Protein AF-A0A1Y1KIB8-F1 (afdb_monomer)

Radius of gyration: 16.1 Å; Cα contacts (8 Å, |Δi|>4): 154; chains: 1; bounding box: 48×40×40 Å

Structure (mmCIF, N/CA/C/O backbone):
data_AF-A0A1Y1KIB8-F1
#
_entry.id   AF-A0A1Y1KIB8-F1
#
loop_
_atom_site.group_PDB
_atom_site.id
_atom_site.type_symbol
_atom_site.label_atom_id
_atom_site.label_alt_id
_atom_site.label_comp_id
_atom_site.label_asym_id
_atom_site.label_entity_id
_atom_site.label_seq_id
_atom_site.pdbx_PDB_ins_code
_atom_site.Cartn_x
_atom_site.Cartn_y
_atom_site.Cartn_z
_atom_site.occupancy
_atom_site.B_iso_or_equiv
_atom_site.auth_seq_id
_atom_site.auth_comp_id
_atom_site.auth_asym_id
_atom_site.auth_atom_id
_atom_site.pdbx_PDB_model_num
ATOM 1 N N . LYS A 1 1 ? -4.479 26.897 -7.268 1.00 51.16 1 LYS A N 1
ATOM 2 C CA . LYS A 1 1 ? -4.182 25.868 -6.238 1.00 51.16 1 LYS A CA 1
ATOM 3 C C . LYS A 1 1 ? -2.808 25.303 -6.555 1.00 51.16 1 LYS A C 1
ATOM 5 O O . LYS A 1 1 ? -2.608 24.902 -7.690 1.00 51.16 1 LYS A O 1
ATOM 10 N N . ASP A 1 2 ? -1.869 25.374 -5.617 1.00 53.47 2 ASP A N 1
ATOM 11 C CA . ASP A 1 2 ? -0.460 25.047 -5.847 1.00 53.47 2 ASP A CA 1
ATOM 12 C C . ASP A 1 2 ? -0.283 23.540 -6.103 1.00 53.47 2 ASP A C 1
ATOM 14 O O . ASP A 1 2 ? -0.263 22.734 -5.170 1.00 53.47 2 ASP A O 1
ATOM 18 N N . SER A 1 3 ? -0.230 23.145 -7.379 1.00 57.16 3 SER A N 1
ATOM 19 C CA . SER A 1 3 ? -0.107 21.741 -7.798 1.00 57.16 3 SER A CA 1
ATOM 20 C C . SER A 1 3 ? 1.180 21.089 -7.290 1.00 57.16 3 SER A C 1
ATOM 22 O O . SER A 1 3 ? 1.235 19.867 -7.166 1.00 57.16 3 SER A O 1
ATOM 24 N N . LYS A 1 4 ? 2.191 21.893 -6.927 1.00 62.59 4 LYS A N 1
ATOM 25 C CA . LYS A 1 4 ? 3.427 21.415 -6.298 1.00 62.59 4 LYS A CA 1
ATOM 26 C C . LYS A 1 4 ? 3.221 20.977 -4.849 1.00 62.59 4 LYS A C 1
ATOM 28 O O . LYS A 1 4 ? 3.942 20.099 -4.386 1.00 62.59 4 LYS A O 1
ATOM 33 N N . LYS A 1 5 ? 2.249 21.556 -4.134 1.00 69.00 5 LYS A N 1
ATOM 34 C CA . LYS A 1 5 ? 2.026 21.276 -2.707 1.00 69.00 5 LYS A CA 1
ATOM 35 C C . LYS A 1 5 ? 1.207 20.005 -2.472 1.00 69.00 5 LYS A C 1
ATOM 37 O O . LYS A 1 5 ? 1.425 19.314 -1.482 1.00 69.00 5 LYS A O 1
ATOM 42 N N . HIS A 1 6 ? 0.285 19.687 -3.383 1.00 78.38 6 HIS A N 1
ATOM 43 C CA . HIS A 1 6 ? -0.582 18.509 -3.291 1.00 78.38 6 HIS A CA 1
ATOM 44 C C . HIS A 1 6 ? -0.694 17.817 -4.656 1.00 78.38 6 HIS A C 1
ATOM 46 O O . HIS A 1 6 ? -1.656 18.063 -5.387 1.00 78.38 6 HIS A O 1
ATOM 52 N N . PRO A 1 7 ? 0.284 16.973 -5.027 1.00 91.06 7 PRO A N 1
ATOM 53 C CA . PRO A 1 7 ? 0.225 16.239 -6.285 1.00 91.06 7 PRO A CA 1
ATOM 54 C C . PRO A 1 7 ? -0.974 15.275 -6.298 1.00 91.06 7 PRO A C 1
ATOM 56 O O . PRO A 1 7 ? -1.438 14.823 -5.251 1.00 91.06 7 PRO A O 1
ATOM 59 N N . VAL A 1 8 ? -1.477 14.933 -7.488 1.00 94.38 8 VAL A N 1
ATOM 60 C CA . VAL A 1 8 ? -2.678 14.086 -7.647 1.00 94.38 8 VAL A CA 1
ATOM 61 C C . VAL A 1 8 ? -2.592 12.764 -6.860 1.00 94.38 8 VAL A C 1
ATOM 63 O O . VAL A 1 8 ? -3.536 12.480 -6.119 1.00 94.38 8 VAL A O 1
ATOM 66 N N . PRO A 1 9 ? -1.473 12.005 -6.890 1.00 96.12 9 PRO A N 1
ATOM 67 C CA . PRO A 1 9 ? -1.343 10.776 -6.103 1.00 96.12 9 PRO A CA 1
ATOM 68 C C . PRO A 1 9 ? -1.520 10.988 -4.595 1.00 96.12 9 PRO A C 1
ATOM 70 O O . PRO A 1 9 ? -2.109 10.152 -3.919 1.00 96.12 9 PRO A O 1
ATOM 73 N N . TYR A 1 10 ? -1.070 12.131 -4.069 1.00 96.44 10 TYR A N 1
ATOM 74 C CA . TYR A 1 10 ? -1.232 12.480 -2.656 1.00 96.44 10 TYR A CA 1
ATOM 75 C C . TYR A 1 10 ? -2.706 12.701 -2.303 1.00 96.44 10 TYR A C 1
ATOM 77 O O . TYR A 1 10 ? -3.188 12.226 -1.275 1.00 96.44 10 TYR A O 1
ATOM 85 N N . MET A 1 11 ? -3.446 13.407 -3.163 1.00 96.44 11 MET A N 1
ATOM 86 C CA . MET A 1 11 ? -4.878 13.641 -2.959 1.00 96.44 11 MET A CA 1
ATOM 87 C C . MET A 1 11 ? -5.678 12.336 -3.034 1.00 96.44 11 MET A C 1
ATOM 89 O O . MET A 1 11 ? -6.529 12.103 -2.175 1.00 96.44 11 MET A O 1
ATOM 93 N N . MET A 1 12 ? -5.371 11.476 -4.012 1.00 97.19 12 MET A N 1
ATOM 94 C CA . MET A 1 12 ? -5.986 10.151 -4.151 1.00 97.19 12 MET A CA 1
ATOM 95 C C . MET A 1 12 ? -5.740 9.299 -2.906 1.00 97.19 12 MET A C 1
ATOM 97 O O . MET A 1 12 ? -6.690 8.792 -2.313 1.00 97.19 12 MET A O 1
ATOM 101 N N . ALA A 1 13 ? -4.484 9.208 -2.465 1.00 98.25 13 ALA A N 1
ATOM 102 C CA . ALA A 1 13 ? -4.110 8.441 -1.286 1.00 98.25 13 ALA A CA 1
ATOM 103 C C . ALA A 1 13 ? -4.857 8.903 -0.033 1.00 98.25 13 ALA A C 1
ATOM 105 O O . ALA A 1 13 ? -5.419 8.087 0.695 1.00 98.25 13 ALA A O 1
ATOM 106 N N . ARG A 1 14 ? -4.928 10.219 0.201 1.00 97.50 14 ARG A N 1
ATOM 107 C CA . ARG A 1 14 ? -5.657 10.762 1.352 1.00 97.50 14 ARG A CA 1
ATOM 108 C C . ARG A 1 14 ? -7.144 10.463 1.298 1.00 97.50 14 ARG A C 1
ATOM 110 O O . ARG A 1 14 ? -7.704 10.146 2.344 1.00 97.50 14 ARG A O 1
ATOM 117 N N . LEU A 1 15 ? -7.771 10.572 0.128 1.00 97.88 15 LEU A N 1
ATOM 118 C CA . LEU A 1 15 ? -9.186 10.248 -0.033 1.00 97.88 15 LEU A CA 1
ATOM 119 C C . LEU A 1 15 ? -9.437 8.773 0.297 1.00 97.88 15 LEU A C 1
ATOM 121 O O . LEU A 1 15 ? -10.238 8.481 1.180 1.00 97.88 15 LEU A O 1
ATOM 125 N N . ILE A 1 16 ? -8.695 7.869 -0.348 1.00 98.31 16 ILE A N 1
ATOM 126 C CA . ILE A 1 16 ? -8.812 6.418 -0.154 1.00 98.31 16 ILE A CA 1
ATOM 127 C C . ILE A 1 16 ? -8.615 6.066 1.322 1.00 98.31 16 ILE A C 1
ATOM 129 O O . ILE A 1 16 ? -9.497 5.473 1.940 1.00 98.31 16 ILE A O 1
ATOM 133 N N . VAL A 1 17 ? -7.501 6.502 1.921 1.00 98.44 17 VAL A N 1
ATOM 134 C CA . VAL A 1 17 ? -7.176 6.171 3.313 1.00 98.44 17 VAL A CA 1
ATOM 135 C C . VAL A 1 17 ? -8.177 6.773 4.290 1.00 98.44 17 VAL A C 1
ATOM 137 O O . VAL A 1 17 ? -8.504 6.118 5.271 1.00 98.44 17 VAL A O 1
ATOM 140 N N . SER A 1 18 ? -8.708 7.974 4.051 1.00 97.19 18 SER A N 1
ATOM 141 C CA . SER A 1 18 ? -9.720 8.574 4.940 1.00 97.19 18 SER A CA 1
ATOM 142 C C . SER A 1 18 ? -11.062 7.840 4.873 1.00 97.19 18 SER A C 1
ATOM 144 O O . SER A 1 18 ? -11.804 7.815 5.855 1.00 97.19 18 SER A O 1
ATOM 146 N N . SER A 1 19 ? -11.372 7.210 3.741 1.00 97.38 19 SER A N 1
ATOM 147 C CA . SER A 1 19 ? -12.621 6.474 3.544 1.00 97.38 19 SER A CA 1
ATOM 148 C C . SER A 1 19 ? -12.626 5.091 4.201 1.00 97.38 19 SER A C 1
ATOM 150 O O . SER A 1 19 ? -13.699 4.608 4.551 1.00 97.38 19 SER A O 1
ATOM 152 N N . LEU A 1 20 ? -11.464 4.481 4.457 1.00 97.94 20 LEU A N 1
ATOM 153 C CA . LEU A 1 20 ? -11.367 3.140 5.052 1.00 97.94 20 LEU A CA 1
ATOM 154 C C . LEU A 1 20 ? -12.045 3.043 6.435 1.00 97.94 20 LEU A C 1
ATOM 156 O O . LEU A 1 20 ? -11.879 3.918 7.289 1.00 97.94 20 LEU A O 1
ATOM 160 N N . SER A 1 21 ? -12.761 1.949 6.684 1.00 96.94 21 SER A N 1
ATOM 161 C CA . SER A 1 21 ? -13.276 1.553 8.004 1.00 96.94 21 SER A CA 1
ATOM 162 C C . SER A 1 21 ? -13.433 0.038 8.102 1.00 96.94 21 SER A C 1
ATOM 164 O O . SER A 1 21 ? -13.430 -0.640 7.076 1.00 96.94 21 SER A O 1
ATOM 166 N N . PRO A 1 22 ? -13.610 -0.509 9.317 1.00 96.69 22 PRO A N 1
ATOM 167 C CA . PRO A 1 22 ? -13.940 -1.915 9.532 1.00 96.69 22 PRO A CA 1
ATOM 168 C C . PRO A 1 22 ? -15.084 -2.442 8.660 1.00 96.69 22 PRO A C 1
ATOM 170 O O . PRO A 1 22 ? -15.001 -3.578 8.218 1.00 96.69 22 PRO A O 1
ATOM 173 N N . SER A 1 23 ? -16.079 -1.612 8.326 1.00 95.19 23 SER A N 1
ATOM 174 C CA . SER A 1 23 ? -17.180 -1.982 7.420 1.00 95.19 23 SER A CA 1
ATOM 175 C C . SER A 1 23 ? -16.731 -2.445 6.028 1.00 95.19 23 SER A C 1
ATOM 177 O O . SER A 1 23 ? -17.467 -3.152 5.351 1.00 95.19 23 SER A O 1
ATOM 179 N N . CYS A 1 24 ? -15.520 -2.085 5.588 1.00 95.88 24 CYS A N 1
ATOM 180 C CA . CYS A 1 24 ? -14.961 -2.565 4.325 1.00 95.88 24 CYS A CA 1
ATOM 181 C C . CYS A 1 24 ? -14.631 -4.066 4.336 1.00 95.88 24 CYS A C 1
ATOM 183 O O . CYS A 1 24 ? -14.294 -4.626 3.296 1.00 95.88 24 CYS A O 1
ATOM 185 N N . MET A 1 25 ? -14.670 -4.712 5.503 1.00 94.94 25 MET A N 1
ATOM 186 C CA . MET A 1 25 ? -14.445 -6.151 5.621 1.00 94.94 25 MET A CA 1
ATOM 187 C C . MET A 1 25 ? -15.670 -6.972 5.214 1.00 94.94 25 MET A C 1
ATOM 189 O O . MET A 1 25 ? -15.490 -8.098 4.768 1.00 94.94 25 MET A O 1
ATOM 193 N N . ASP A 1 26 ? -16.870 -6.401 5.326 1.00 90.50 26 ASP A N 1
ATOM 194 C CA . ASP A 1 26 ? -18.136 -7.120 5.133 1.00 90.50 26 ASP A CA 1
ATOM 195 C C . ASP A 1 26 ? -18.814 -6.791 3.790 1.00 90.50 26 ASP A C 1
ATOM 197 O O . ASP A 1 26 ? -19.839 -7.376 3.453 1.00 90.50 26 ASP A O 1
ATOM 201 N N . GLN A 1 27 ? -18.272 -5.822 3.042 1.00 90.12 27 GLN A N 1
ATOM 202 C CA . GLN A 1 27 ? -18.849 -5.301 1.802 1.00 90.12 27 GLN A CA 1
ATOM 203 C C . GLN A 1 27 ? -17.913 -5.531 0.612 1.00 90.12 27 GLN A C 1
ATOM 205 O O . GLN A 1 27 ? -16.777 -5.034 0.594 1.00 90.12 27 GLN A O 1
ATOM 210 N N . ASP A 1 28 ? -18.427 -6.230 -0.399 1.00 86.00 28 ASP A N 1
ATOM 211 C CA . ASP A 1 28 ? -17.712 -6.540 -1.642 1.00 86.00 28 ASP A CA 1
ATOM 212 C C . ASP A 1 28 ? -17.463 -5.293 -2.508 1.00 86.00 28 ASP A C 1
ATOM 214 O O . ASP A 1 28 ? -16.465 -5.218 -3.217 1.00 86.00 28 ASP A O 1
ATOM 218 N N . ASP A 1 29 ? -18.315 -4.272 -2.406 1.00 92.50 29 ASP A N 1
ATOM 219 C CA . ASP A 1 29 ? -18.215 -2.991 -3.119 1.00 92.50 29 ASP A CA 1
ATOM 220 C C . ASP A 1 29 ? -17.536 -1.884 -2.290 1.00 92.50 29 ASP A C 1
ATOM 222 O O . ASP A 1 29 ? -17.655 -0.688 -2.569 1.00 92.50 29 ASP A O 1
ATOM 226 N N . SER A 1 30 ? -16.780 -2.266 -1.260 1.00 97.00 30 SER A N 1
ATOM 227 C CA . SER A 1 30 ? -16.103 -1.314 -0.384 1.00 97.00 30 SER A CA 1
ATOM 228 C C . SER A 1 30 ? -14.913 -0.603 -1.041 1.00 97.00 30 SER A C 1
ATOM 230 O O . SER A 1 30 ? -14.323 -1.057 -2.024 1.00 97.00 30 SER A O 1
ATOM 232 N N . ILE A 1 31 ? -14.471 0.506 -0.432 1.00 97.75 31 ILE A N 1
ATOM 233 C CA . ILE A 1 31 ? -13.260 1.220 -0.873 1.00 97.75 31 ILE A CA 1
ATOM 234 C C . ILE A 1 31 ? -11.990 0.356 -0.763 1.00 97.75 31 ILE A C 1
ATOM 236 O O . ILE A 1 31 ? -11.063 0.544 -1.547 1.00 97.75 31 ILE A O 1
ATOM 240 N N . MET A 1 32 ? -11.940 -0.601 0.175 1.00 98.12 32 MET A N 1
ATOM 241 C CA . MET A 1 32 ? -10.815 -1.539 0.286 1.00 98.12 32 MET A CA 1
ATOM 242 C C . MET A 1 32 ? -10.820 -2.539 -0.876 1.00 98.12 32 MET A C 1
ATOM 244 O O . MET A 1 32 ? -9.785 -2.718 -1.510 1.00 98.12 32 MET A O 1
ATOM 248 N N . ALA A 1 33 ? -11.981 -3.117 -1.202 1.00 97.94 33 ALA A N 1
ATOM 249 C CA . ALA A 1 33 ? -12.127 -4.003 -2.357 1.00 97.94 33 ALA A CA 1
ATOM 250 C C . ALA A 1 33 ? -11.836 -3.268 -3.678 1.00 97.94 33 ALA A C 1
ATOM 252 O O . ALA A 1 33 ? -11.126 -3.779 -4.538 1.00 97.94 33 ALA A O 1
ATOM 253 N N . SER A 1 34 ? -12.289 -2.017 -3.802 1.00 97.88 34 SER A N 1
ATOM 254 C CA . SER A 1 34 ? -11.974 -1.158 -4.952 1.00 97.88 34 SER A CA 1
ATOM 255 C C . SER A 1 34 ? -10.474 -0.864 -5.074 1.00 97.88 34 SER A C 1
ATOM 257 O O . SER A 1 34 ? -9.950 -0.799 -6.184 1.00 97.88 34 SER A O 1
ATOM 259 N N . LEU A 1 35 ? -9.766 -0.679 -3.951 1.00 98.19 35 LEU A N 1
ATOM 260 C CA . LEU A 1 35 ? -8.313 -0.499 -3.948 1.00 98.19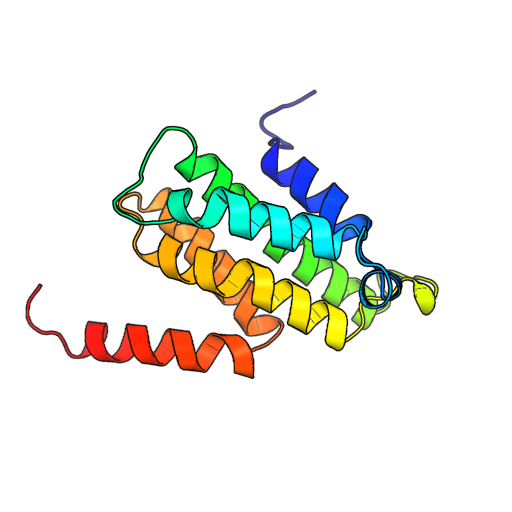 35 LEU A CA 1
ATOM 261 C C . LEU A 1 35 ? -7.594 -1.775 -4.399 1.00 98.19 35 LEU A C 1
ATOM 263 O O . LEU A 1 35 ? -6.681 -1.682 -5.213 1.00 98.19 35 LEU A O 1
ATOM 267 N N . GLU A 1 36 ? -8.002 -2.943 -3.903 1.00 97.69 36 GLU A N 1
ATOM 268 C CA . GLU A 1 36 ? -7.454 -4.237 -4.334 1.00 97.69 36 GLU A CA 1
ATOM 269 C C . GLU A 1 36 ? -7.671 -4.462 -5.829 1.00 97.69 36 GLU A C 1
ATOM 271 O O . GLU A 1 36 ? -6.700 -4.687 -6.546 1.00 97.69 36 GLU A O 1
ATOM 276 N N . GLY A 1 37 ? -8.905 -4.296 -6.311 1.00 97.62 37 GLY A N 1
ATOM 277 C CA . GLY A 1 37 ? -9.227 -4.437 -7.731 1.00 97.62 37 GLY A CA 1
ATOM 278 C C . GLY A 1 37 ? -8.474 -3.435 -8.606 1.00 97.62 37 GLY A C 1
ATOM 279 O O . GLY A 1 37 ? -8.033 -3.785 -9.700 1.00 97.62 37 GLY A O 1
ATOM 280 N N . LEU A 1 38 ? -8.254 -2.206 -8.120 1.00 97.38 38 LEU A N 1
ATOM 281 C CA . LEU A 1 38 ? -7.375 -1.251 -8.789 1.00 97.38 38 LEU A CA 1
ATOM 282 C C . LEU A 1 38 ? -5.948 -1.800 -8.861 1.00 97.38 38 LEU A C 1
ATOM 284 O O . LEU A 1 38 ? -5.423 -1.885 -9.963 1.00 97.38 38 LEU A O 1
ATOM 288 N N . MET A 1 39 ? -5.335 -2.163 -7.727 1.00 97.44 39 MET A N 1
ATOM 289 C CA . MET A 1 39 ? -3.950 -2.654 -7.679 1.00 97.44 39 MET A CA 1
ATOM 290 C C . MET A 1 39 ? -3.745 -3.884 -8.565 1.00 97.44 39 MET A C 1
ATOM 292 O O . MET A 1 39 ? -2.750 -3.932 -9.280 1.00 97.44 39 MET A O 1
ATOM 296 N N . GLU A 1 40 ? -4.692 -4.821 -8.568 1.00 97.06 40 GLU A N 1
ATOM 297 C CA . GLU A 1 40 ? -4.688 -5.996 -9.443 1.00 97.06 40 GLU A CA 1
ATOM 298 C C . GLU A 1 40 ? -4.784 -5.597 -10.920 1.00 97.06 40 GLU A C 1
ATOM 300 O O . GLU A 1 40 ? -3.998 -6.058 -11.737 1.00 97.06 40 GLU A O 1
ATOM 305 N N . SER A 1 41 ? -5.669 -4.661 -11.269 1.00 97.69 41 SER A N 1
ATOM 306 C CA . SER A 1 41 ? -5.834 -4.205 -12.658 1.00 97.69 41 SER A CA 1
ATOM 307 C C . SER A 1 41 ? -4.612 -3.470 -13.218 1.00 97.69 41 SER A C 1
ATOM 309 O O . SER A 1 41 ? -4.479 -3.342 -14.437 1.00 97.69 41 SER A O 1
ATOM 311 N N . ILE A 1 42 ? -3.748 -2.930 -12.352 1.00 96.88 42 ILE A N 1
ATOM 312 C CA . ILE A 1 42 ? -2.561 -2.165 -12.755 1.00 96.88 42 ILE A CA 1
ATOM 313 C C . ILE A 1 42 ? -1.234 -2.830 -12.361 1.00 96.88 42 ILE A C 1
ATOM 315 O O . ILE A 1 42 ? -0.183 -2.205 -12.509 1.00 96.88 42 ILE A O 1
ATOM 319 N N . ASP A 1 43 ? -1.249 -4.076 -11.888 1.00 96.06 43 ASP A N 1
ATOM 320 C CA . ASP A 1 43 ? -0.087 -4.776 -11.327 1.00 96.06 43 ASP A CA 1
ATOM 321 C C . ASP A 1 43 ? 1.091 -4.874 -12.317 1.00 96.06 43 ASP A C 1
ATOM 323 O O . ASP A 1 43 ? 2.242 -4.582 -11.979 1.00 96.06 43 ASP A O 1
ATOM 327 N N . THR A 1 44 ? 0.803 -5.167 -13.584 1.00 96.75 44 THR A N 1
ATOM 328 C CA . THR A 1 44 ? 1.787 -5.307 -14.661 1.00 96.75 44 THR A CA 1
ATOM 329 C C . THR A 1 44 ? 2.556 -4.015 -14.939 1.00 96.75 44 THR A C 1
ATOM 331 O O . THR A 1 44 ? 3.681 -4.073 -15.441 1.00 96.75 44 THR A O 1
ATOM 334 N N . PHE A 1 45 ? 2.007 -2.844 -14.596 1.00 97.25 45 PHE A N 1
ATOM 335 C CA . PHE A 1 45 ? 2.671 -1.545 -14.766 1.00 97.25 45 PHE A CA 1
ATOM 336 C C . PHE A 1 45 ? 3.736 -1.258 -13.697 1.00 97.25 45 PHE A C 1
ATOM 338 O O . PHE A 1 45 ? 4.501 -0.302 -13.839 1.00 97.25 45 PHE A O 1
ATOM 345 N N . PHE A 1 46 ? 3.817 -2.076 -12.643 1.00 96.81 46 PHE A N 1
ATOM 346 C CA . PHE A 1 46 ? 4.867 -1.988 -11.622 1.00 96.81 46 PHE A CA 1
ATOM 347 C C . PHE A 1 46 ? 6.126 -2.777 -11.989 1.00 96.81 46 PHE A C 1
ATOM 349 O O . PHE A 1 46 ? 7.177 -2.573 -11.379 1.00 96.81 46 PHE A O 1
ATOM 356 N N . HIS A 1 47 ? 6.047 -3.665 -12.984 1.00 96.12 47 HIS A N 1
ATOM 357 C CA . HIS A 1 47 ? 7.172 -4.506 -13.369 1.00 96.12 47 HIS A CA 1
ATOM 358 C C . HIS A 1 47 ? 8.350 -3.663 -13.921 1.00 96.12 47 HIS A C 1
ATOM 360 O O . HIS A 1 47 ? 8.137 -2.776 -14.753 1.00 96.12 47 HIS A O 1
ATOM 366 N N . PRO A 1 48 ? 9.619 -3.946 -13.555 1.00 93.62 48 PRO A N 1
ATOM 367 C CA . PRO A 1 48 ? 10.796 -3.188 -14.012 1.00 93.62 48 PRO A CA 1
ATOM 368 C C . PRO A 1 48 ? 10.984 -3.095 -15.531 1.00 93.62 48 PRO A C 1
ATOM 370 O O . PRO A 1 48 ? 11.613 -2.155 -16.024 1.00 93.62 48 PRO A O 1
ATOM 373 N N . SER A 1 49 ? 10.451 -4.062 -16.279 1.00 95.88 49 SER A N 1
ATOM 374 C CA . SER A 1 49 ? 10.469 -4.065 -17.750 1.00 95.88 49 SER A CA 1
ATOM 375 C C . SER A 1 49 ? 9.327 -3.262 -18.382 1.00 95.88 49 SER A C 1
ATOM 377 O O . SER A 1 49 ? 9.394 -2.983 -19.573 1.00 95.88 49 SER A O 1
ATOM 379 N N . ASN A 1 50 ? 8.308 -2.869 -17.609 1.00 96.31 50 ASN A N 1
ATOM 380 C CA . ASN A 1 50 ? 7.139 -2.120 -18.075 1.00 96.31 50 ASN A CA 1
ATOM 381 C C . ASN A 1 50 ? 7.160 -0.672 -17.553 1.00 96.31 50 ASN A C 1
ATOM 383 O O . ASN A 1 50 ? 6.339 -0.241 -16.742 1.00 96.31 50 ASN A O 1
ATOM 387 N N . GLN A 1 51 ? 8.168 0.076 -17.994 1.00 93.50 51 GLN A N 1
ATOM 388 C CA . GLN A 1 51 ? 8.429 1.443 -17.549 1.00 93.50 51 GLN A CA 1
ATOM 389 C C . GLN A 1 51 ? 7.855 2.456 -18.539 1.00 93.50 51 GLN A C 1
ATOM 391 O O . GLN A 1 51 ? 8.010 2.303 -19.749 1.00 93.50 51 GLN A O 1
ATOM 396 N N . GLY A 1 52 ? 7.256 3.530 -18.027 1.00 95.44 52 GLY A N 1
ATOM 397 C CA . GLY A 1 52 ? 6.669 4.574 -18.860 1.00 95.44 52 GLY A CA 1
ATOM 398 C C . GLY A 1 52 ? 6.396 5.866 -18.100 1.00 95.44 52 GLY A C 1
ATOM 399 O O . GLY A 1 52 ? 6.873 6.084 -16.985 1.00 95.44 52 GLY A O 1
ATOM 400 N N . SER A 1 53 ? 5.593 6.743 -18.702 1.00 95.94 53 SER A N 1
ATOM 401 C CA . SER A 1 53 ? 5.191 8.015 -18.084 1.00 95.94 53 SER A CA 1
ATOM 402 C C . SER A 1 53 ? 4.401 7.825 -16.778 1.00 95.94 53 SER A C 1
ATOM 404 O O . SER A 1 53 ? 4.419 8.705 -15.917 1.00 95.94 53 SER A O 1
ATOM 406 N N . TRP A 1 54 ? 3.764 6.664 -16.593 1.00 96.31 54 TRP A N 1
ATOM 407 C CA . TRP A 1 54 ? 3.025 6.281 -15.386 1.00 96.31 54 TRP A CA 1
ATOM 408 C C . TRP A 1 54 ? 3.919 5.922 -14.198 1.00 96.31 54 TRP A C 1
ATOM 410 O O . TRP A 1 54 ? 3.488 6.103 -13.060 1.00 96.31 54 TRP A O 1
ATOM 420 N N . THR A 1 55 ? 5.153 5.447 -14.413 1.00 97.19 55 THR A N 1
ATOM 421 C CA . THR A 1 55 ? 5.943 4.822 -13.339 1.00 97.19 55 THR A CA 1
ATOM 422 C C . THR A 1 55 ? 6.115 5.745 -12.133 1.00 97.19 55 THR A C 1
ATOM 424 O O . THR A 1 55 ? 5.944 5.334 -10.986 1.00 97.19 55 THR A O 1
ATOM 427 N N . ASN A 1 56 ? 6.416 7.024 -12.377 1.00 96.75 56 ASN A N 1
ATOM 428 C CA . ASN A 1 56 ? 6.593 7.981 -11.291 1.00 96.75 56 ASN A CA 1
ATOM 429 C C . ASN A 1 56 ? 5.298 8.214 -10.503 1.00 96.75 56 ASN A C 1
ATOM 431 O O . ASN A 1 56 ? 5.339 8.340 -9.283 1.00 96.75 56 ASN A O 1
ATOM 435 N N . MET A 1 57 ? 4.159 8.268 -11.197 1.00 96.88 57 MET A N 1
ATOM 436 C CA . MET A 1 57 ? 2.852 8.432 -10.568 1.00 96.88 57 MET A CA 1
ATOM 437 C C . MET A 1 57 ? 2.513 7.223 -9.690 1.00 96.88 57 MET A C 1
ATOM 439 O O . MET A 1 57 ? 2.061 7.415 -8.566 1.00 96.88 57 MET A O 1
ATOM 443 N N . LEU A 1 58 ? 2.770 6.002 -10.170 1.00 97.88 58 LEU A N 1
ATOM 444 C CA . LEU A 1 58 ? 2.509 4.764 -9.428 1.00 97.88 58 LEU A CA 1
ATOM 445 C C . LEU A 1 58 ? 3.405 4.623 -8.192 1.00 97.88 58 LEU A C 1
ATOM 447 O O . LEU A 1 58 ? 2.914 4.295 -7.110 1.00 97.88 58 LEU A O 1
ATOM 451 N N . GLY A 1 59 ? 4.692 4.964 -8.317 1.00 98.06 59 GLY A N 1
ATOM 452 C CA . GLY A 1 59 ? 5.609 4.998 -7.176 1.00 98.06 59 GLY A CA 1
ATOM 453 C C . GLY A 1 59 ? 5.164 6.006 -6.115 1.00 98.06 59 GLY A C 1
ATOM 454 O O . GLY A 1 59 ? 5.081 5.673 -4.934 1.00 98.06 59 GLY A O 1
ATOM 455 N N . GLN A 1 60 ? 4.793 7.222 -6.532 1.00 98.00 60 GLN A N 1
ATOM 456 C CA . GLN A 1 60 ? 4.255 8.240 -5.624 1.00 98.00 60 GLN A CA 1
ATOM 457 C C . GLN A 1 60 ? 2.930 7.817 -4.982 1.00 98.00 60 GLN A C 1
ATOM 459 O O . GLN A 1 60 ? 2.740 8.049 -3.793 1.00 98.00 60 GLN A O 1
ATOM 464 N N . LEU A 1 61 ? 2.019 7.200 -5.739 1.00 98.50 61 LEU A N 1
ATOM 465 C CA . LEU A 1 61 ? 0.740 6.722 -5.214 1.00 98.50 61 LEU A CA 1
ATOM 466 C C . LEU A 1 61 ? 0.953 5.666 -4.126 1.00 98.50 61 LEU A C 1
ATOM 468 O O . LEU A 1 61 ? 0.374 5.785 -3.051 1.00 98.50 61 LEU A O 1
ATOM 472 N N . THR A 1 62 ? 1.821 4.686 -4.383 1.00 98.62 62 THR A N 1
ATOM 473 C CA . THR A 1 62 ? 2.143 3.604 -3.437 1.00 98.62 62 THR A CA 1
ATOM 474 C C . THR A 1 62 ? 2.758 4.150 -2.150 1.00 98.62 62 THR A C 1
ATOM 476 O O . THR A 1 62 ? 2.328 3.793 -1.050 1.00 98.62 62 THR A O 1
ATOM 479 N N . LEU A 1 63 ? 3.713 5.079 -2.279 1.00 98.69 63 LEU A N 1
ATOM 480 C CA . LEU A 1 63 ? 4.310 5.774 -1.140 1.00 98.69 63 LEU A CA 1
ATOM 481 C C . LEU A 1 63 ? 3.256 6.547 -0.340 1.00 98.69 63 LEU A C 1
ATOM 483 O O . LEU A 1 63 ? 3.127 6.344 0.862 1.00 98.69 63 LEU A O 1
ATOM 487 N N . TYR A 1 64 ? 2.464 7.400 -0.991 1.00 98.69 64 TYR A N 1
ATOM 488 C CA . TYR A 1 64 ? 1.506 8.245 -0.280 1.00 98.69 64 TYR A CA 1
ATOM 489 C C . TYR A 1 64 ? 0.343 7.468 0.333 1.00 98.69 64 TYR A C 1
ATOM 491 O O . TYR A 1 64 ? -0.148 7.875 1.385 1.00 98.69 64 TYR A O 1
ATOM 499 N N . LEU A 1 65 ? -0.097 6.363 -0.279 1.00 98.81 65 LEU A N 1
ATOM 500 C CA . LEU A 1 65 ? -1.054 5.441 0.340 1.00 98.81 65 LEU A CA 1
ATOM 501 C C . LEU A 1 65 ? -0.484 4.898 1.650 1.00 98.81 65 LEU A C 1
ATOM 503 O O . LEU A 1 65 ? -1.155 4.951 2.680 1.00 98.81 65 LEU A O 1
ATOM 507 N N . THR A 1 66 ? 0.769 4.443 1.616 1.00 98.88 66 THR A N 1
ATOM 508 C CA . THR A 1 66 ? 1.461 3.906 2.789 1.00 98.88 66 THR A CA 1
ATOM 509 C C . THR A 1 66 ? 1.631 4.968 3.876 1.00 98.88 66 THR A C 1
ATOM 511 O O . THR A 1 66 ? 1.194 4.752 5.004 1.00 98.88 66 THR A O 1
ATOM 514 N N . ASP A 1 67 ? 2.178 6.140 3.547 1.00 98.69 67 ASP A N 1
ATOM 515 C CA . ASP A 1 67 ? 2.411 7.231 4.504 1.00 98.69 67 ASP A CA 1
ATOM 516 C C . ASP A 1 67 ? 1.112 7.718 5.151 1.00 98.69 67 ASP A C 1
ATOM 518 O O . ASP A 1 67 ? 1.042 7.917 6.368 1.00 98.69 67 ASP A O 1
ATOM 522 N N . ALA A 1 68 ? 0.058 7.895 4.349 1.00 98.69 68 ALA A N 1
ATOM 523 C CA . ALA A 1 68 ? -1.243 8.305 4.857 1.00 98.69 68 ALA A CA 1
ATOM 524 C C . ALA A 1 68 ? -1.819 7.249 5.809 1.00 98.69 68 ALA A C 1
ATOM 526 O O . ALA A 1 68 ? -2.383 7.613 6.844 1.00 98.69 68 ALA A O 1
ATOM 527 N N . PHE A 1 69 ? -1.660 5.960 5.493 1.00 98.88 69 PHE A N 1
ATOM 528 C CA . PHE A 1 69 ? -2.132 4.873 6.344 1.00 98.88 69 PHE A CA 1
ATOM 529 C C . PHE A 1 69 ? -1.341 4.791 7.652 1.00 98.88 69 PHE A C 1
ATOM 531 O O . PHE A 1 69 ? -1.953 4.735 8.716 1.00 98.88 69 PHE A O 1
ATOM 538 N N . VAL A 1 70 ? -0.005 4.847 7.602 1.00 98.81 70 VAL A N 1
ATOM 539 C CA . VAL A 1 70 ? 0.864 4.869 8.794 1.00 98.81 70 VAL A CA 1
ATOM 540 C C . VAL A 1 70 ? 0.517 6.055 9.690 1.00 98.81 70 VAL A C 1
ATOM 542 O O . VAL A 1 70 ? 0.308 5.885 10.890 1.00 98.81 70 VAL A O 1
ATOM 545 N N . SER A 1 71 ? 0.396 7.251 9.108 1.00 98.50 71 SER A N 1
ATOM 546 C CA . SER A 1 71 ? 0.016 8.459 9.841 1.00 98.50 71 SER A CA 1
ATOM 547 C C . SER A 1 71 ? -1.347 8.295 10.510 1.00 98.50 71 SER A C 1
ATOM 549 O O . SER A 1 71 ? -1.475 8.539 11.708 1.00 98.50 71 SER A O 1
ATOM 551 N N . ARG A 1 72 ? -2.361 7.834 9.768 1.00 98.44 72 ARG A N 1
ATOM 552 C CA . ARG A 1 72 ? -3.700 7.599 10.314 1.00 98.44 72 ARG A CA 1
ATOM 553 C C . ARG A 1 72 ? -3.672 6.566 11.441 1.00 98.44 72 ARG A C 1
ATOM 555 O O . ARG A 1 72 ? -4.203 6.843 12.510 1.00 98.44 72 ARG A O 1
ATOM 562 N N . TRP A 1 73 ? -3.029 5.420 11.221 1.00 98.44 73 TRP A N 1
ATOM 563 C CA . TRP A 1 73 ? -2.897 4.353 12.211 1.00 98.44 73 TRP A CA 1
ATOM 564 C C . TRP A 1 73 ? -2.291 4.877 13.514 1.00 98.44 73 TRP A C 1
ATOM 566 O O . TRP A 1 73 ? -2.893 4.721 14.574 1.00 98.44 73 TRP A O 1
ATOM 576 N N . ASN A 1 74 ? -1.157 5.576 13.436 1.00 98.38 74 ASN A N 1
ATOM 577 C CA . ASN A 1 74 ? -0.469 6.099 14.615 1.00 98.38 74 ASN A CA 1
ATOM 578 C C . ASN A 1 74 ? -1.317 7.109 15.386 1.00 98.38 74 ASN A C 1
ATOM 580 O O . ASN A 1 74 ? -1.380 7.030 16.609 1.00 98.38 74 ASN A O 1
ATOM 584 N N . ARG A 1 75 ? -2.005 8.016 14.685 1.00 98.31 75 ARG A N 1
ATOM 585 C CA . ARG A 1 75 ? -2.862 9.036 15.308 1.00 98.31 75 ARG A CA 1
ATOM 586 C C . ARG A 1 75 ? -4.093 8.428 15.979 1.00 98.31 75 ARG A C 1
ATOM 588 O O . ARG A 1 75 ? -4.507 8.899 17.033 1.00 98.31 75 ARG A O 1
ATOM 595 N N . GLU A 1 76 ? -4.662 7.369 15.402 1.00 97.56 76 GLU A N 1
ATOM 596 C CA . GLU A 1 76 ?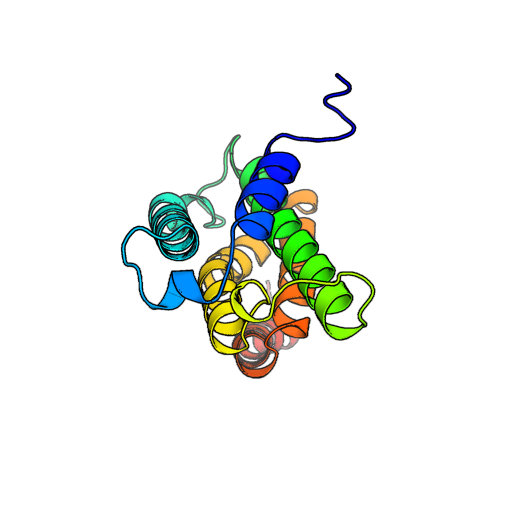 -5.753 6.618 16.036 1.00 97.56 76 GLU A CA 1
ATOM 597 C C . GLU A 1 76 ? -5.282 5.857 17.286 1.00 97.56 76 GLU A C 1
ATOM 599 O O . GLU A 1 76 ? -6.025 5.783 18.265 1.00 97.56 76 GLU A O 1
ATOM 604 N N . GLN A 1 77 ? -4.064 5.294 17.275 1.00 95.69 77 GLN A N 1
ATOM 605 C CA . GLN A 1 77 ? -3.512 4.569 18.429 1.00 95.69 77 GLN A CA 1
ATOM 606 C C . GLN A 1 77 ? -3.036 5.504 19.549 1.00 95.69 77 GLN A C 1
ATOM 608 O O . GLN A 1 77 ? -3.181 5.166 20.720 1.00 95.69 77 GLN A O 1
ATOM 613 N N . SER A 1 78 ? -2.477 6.669 19.210 1.00 96.50 78 SER A N 1
ATOM 614 C CA . SER A 1 78 ? -2.013 7.658 20.191 1.00 96.50 78 SER A CA 1
ATOM 615 C C . SER A 1 78 ? -3.150 8.454 20.834 1.00 96.50 78 SER A C 1
ATOM 617 O O . SER A 1 78 ? -2.932 9.108 21.850 1.00 96.50 78 SER A O 1
ATOM 619 N N . GLY A 1 79 ? -4.347 8.420 20.241 1.00 94.06 79 GLY A N 1
ATOM 620 C CA . GLY A 1 79 ? -5.485 9.243 20.650 1.00 94.06 79 GLY A CA 1
ATOM 621 C C . GLY A 1 79 ? -5.468 10.665 20.079 1.00 94.06 79 GLY A C 1
ATOM 622 O O . GLY A 1 79 ? -6.396 11.419 20.337 1.00 94.06 79 GLY A O 1
ATOM 623 N N . GLU A 1 80 ? -4.470 11.038 19.267 1.00 96.69 80 GLU A N 1
ATOM 624 C CA . GLU A 1 80 ? -4.443 12.340 18.575 1.00 96.69 80 GLU A CA 1
ATOM 625 C C . GLU A 1 80 ? -5.612 12.491 17.583 1.00 96.69 80 GLU A C 1
ATOM 627 O O . GLU A 1 80 ? -6.086 13.595 17.315 1.00 96.69 80 GLU A O 1
ATOM 632 N N . LEU A 1 81 ? -6.082 11.373 17.023 1.00 94.75 81 LEU A N 1
ATOM 633 C CA . LEU A 1 81 ? -7.250 11.310 16.156 1.00 94.75 81 LEU A CA 1
ATOM 634 C C . LEU A 1 81 ? -8.356 10.491 16.826 1.00 94.75 81 LEU A C 1
ATOM 636 O O . LEU A 1 81 ? -8.381 9.261 16.753 1.00 94.75 81 LEU A O 1
ATOM 640 N N . GLU A 1 82 ? -9.304 11.189 17.446 1.00 93.62 82 GLU A N 1
ATOM 641 C CA . GLU A 1 82 ? -10.482 10.566 18.039 1.00 93.62 82 GLU A CA 1
ATOM 642 C C . GLU A 1 82 ? -11.523 10.224 16.967 1.00 93.62 82 GLU A C 1
ATOM 6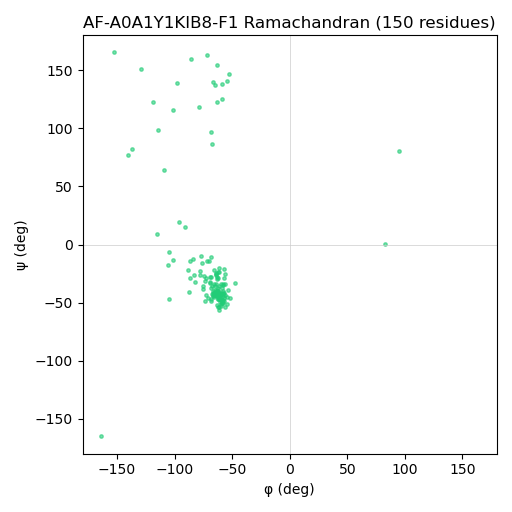44 O O . GLU A 1 82 ? -12.060 11.091 16.278 1.00 93.62 82 GLU A O 1
ATOM 649 N N . LEU A 1 83 ? -11.820 8.931 16.832 1.00 93.50 83 LEU A N 1
ATOM 650 C CA . LEU A 1 83 ? -12.864 8.413 15.949 1.00 93.50 83 LEU A CA 1
ATOM 651 C C . LEU A 1 83 ? -13.786 7.451 16.712 1.00 93.50 83 LEU A C 1
ATOM 653 O O . LEU A 1 83 ? -13.310 6.756 17.626 1.00 93.50 83 LEU A O 1
ATOM 657 N N . PRO A 1 84 ? -15.068 7.339 16.307 1.00 95.12 84 PRO A N 1
ATOM 658 C CA . PRO A 1 84 ? -15.943 6.248 16.729 1.00 95.12 84 PRO A CA 1
ATOM 659 C C . PRO A 1 84 ? -15.295 4.888 16.454 1.00 95.12 84 PRO A C 1
ATOM 661 O O . PRO A 1 84 ? -14.553 4.737 15.477 1.00 95.12 84 PRO A O 1
ATOM 664 N N . LYS A 1 85 ? -15.555 3.888 17.304 1.00 92.00 85 LYS A N 1
ATOM 665 C CA . LYS A 1 85 ? -14.896 2.570 17.220 1.00 92.00 85 LYS A CA 1
ATOM 666 C C . LYS A 1 85 ? -15.125 1.901 15.864 1.00 92.00 85 LYS A C 1
ATOM 668 O O . LYS A 1 85 ? -14.218 1.274 15.331 1.00 92.00 85 LYS A O 1
ATOM 673 N N . GLU A 1 86 ? -16.293 2.120 15.280 1.00 94.38 86 GLU A N 1
ATOM 674 C CA . GLU A 1 86 ? -16.764 1.579 14.005 1.00 94.38 86 GLU A CA 1
ATOM 675 C C . GLU A 1 86 ? -16.023 2.182 12.802 1.00 94.38 86 GLU A C 1
ATOM 677 O O . GLU A 1 86 ? -16.109 1.663 11.691 1.00 94.38 86 GLU A O 1
ATOM 682 N N . ARG A 1 87 ? -15.289 3.285 13.004 1.00 95.75 87 ARG A N 1
ATOM 683 C CA . ARG A 1 87 ? -14.483 3.957 11.977 1.00 95.75 87 ARG A CA 1
ATOM 684 C C . ARG A 1 87 ? -12.984 3.729 12.138 1.00 95.75 87 ARG A C 1
ATOM 686 O O . ARG A 1 87 ? -12.263 3.932 11.163 1.00 95.75 87 ARG A O 1
ATOM 693 N N . ARG A 1 88 ? -12.516 3.300 13.314 1.00 96.88 88 ARG A N 1
ATOM 694 C CA . ARG A 1 88 ? -11.092 3.043 13.584 1.00 96.88 88 ARG A CA 1
ATOM 695 C C . ARG A 1 88 ? -10.583 1.864 12.771 1.00 96.88 88 ARG A C 1
ATOM 697 O O . ARG A 1 88 ? -11.266 0.853 12.655 1.00 96.88 88 ARG A O 1
ATOM 704 N N . ILE A 1 89 ? -9.373 1.964 12.242 1.00 97.88 89 ILE A N 1
ATOM 705 C CA . ILE A 1 89 ? -8.728 0.877 11.508 1.00 97.88 89 ILE A CA 1
ATOM 706 C C . ILE A 1 89 ? -8.619 -0.347 12.427 1.00 97.88 89 ILE A C 1
ATOM 708 O O . ILE A 1 89 ? -8.063 -0.283 13.522 1.00 97.88 89 ILE A O 1
ATOM 712 N N . SER A 1 90 ? -9.139 -1.487 11.970 1.00 97.31 90 SER A N 1
ATOM 713 C CA . SER A 1 90 ? -8.967 -2.766 12.659 1.00 97.31 90 SER A CA 1
ATOM 714 C C . SER A 1 90 ? -7.654 -3.433 12.246 1.00 97.31 90 SER A C 1
ATOM 716 O O . SER A 1 90 ? -7.107 -3.167 11.174 1.00 97.31 90 SER A O 1
ATOM 718 N N . ARG A 1 91 ? -7.152 -4.363 13.069 1.00 97.50 91 ARG A N 1
ATOM 719 C CA . ARG A 1 91 ? -5.964 -5.163 12.714 1.00 97.50 91 ARG A CA 1
ATOM 720 C C . ARG A 1 91 ? -6.164 -5.943 11.409 1.00 97.50 91 ARG A C 1
ATOM 722 O O . ARG A 1 91 ? -5.256 -5.991 10.591 1.00 97.50 91 ARG A O 1
ATOM 729 N N . ALA A 1 92 ? -7.359 -6.497 11.192 1.00 97.88 92 ALA A N 1
ATOM 730 C CA . ALA A 1 92 ? -7.686 -7.220 9.963 1.00 97.88 92 ALA A CA 1
ATOM 731 C C . ALA A 1 92 ? -7.638 -6.306 8.727 1.00 97.88 92 ALA A C 1
ATOM 733 O O . ALA A 1 92 ? -7.033 -6.669 7.720 1.00 97.88 92 ALA A O 1
ATOM 734 N N . LEU A 1 93 ? -8.197 -5.094 8.831 1.00 98.38 93 LEU A N 1
ATOM 735 C CA . LEU A 1 93 ? -8.155 -4.111 7.750 1.00 98.38 93 LEU A CA 1
ATOM 736 C C . LEU A 1 93 ? -6.725 -3.643 7.457 1.00 98.38 93 LEU A C 1
ATOM 738 O O . LEU A 1 93 ? -6.348 -3.539 6.295 1.00 98.38 93 LEU A O 1
ATOM 742 N N . LYS A 1 94 ? -5.912 -3.410 8.496 1.00 98.69 94 LYS A N 1
ATOM 743 C CA . LYS A 1 94 ? -4.483 -3.092 8.350 1.00 98.69 94 LYS A CA 1
ATOM 744 C C . LYS A 1 94 ? -3.746 -4.191 7.585 1.00 98.69 94 LYS A C 1
ATOM 746 O O . LYS A 1 94 ? -3.057 -3.889 6.615 1.00 98.69 94 LYS A O 1
ATOM 751 N N . LYS A 1 95 ? -3.945 -5.456 7.962 1.00 98.69 95 LYS A N 1
ATOM 752 C CA . LYS A 1 95 ? -3.338 -6.601 7.276 1.00 98.69 95 LYS A CA 1
ATOM 753 C C . LYS A 1 95 ? -3.759 -6.701 5.810 1.00 98.69 95 LYS A C 1
ATOM 755 O O . LYS A 1 95 ? -2.904 -6.906 4.951 1.00 98.69 95 LYS A O 1
ATOM 760 N N . ARG A 1 96 ? -5.051 -6.509 5.520 1.00 98.25 96 ARG A N 1
ATOM 761 C CA . ARG A 1 96 ? -5.600 -6.498 4.153 1.00 98.25 96 ARG A CA 1
ATOM 762 C C . ARG A 1 96 ? -5.002 -5.367 3.310 1.00 98.25 96 ARG A C 1
ATOM 764 O O . ARG A 1 96 ? -4.507 -5.613 2.215 1.00 98.25 96 ARG A O 1
ATOM 771 N N . PHE A 1 97 ? -4.937 -4.156 3.865 1.00 98.69 97 PHE A N 1
ATOM 772 C CA . PHE A 1 97 ? -4.301 -3.008 3.219 1.00 98.69 97 PHE A CA 1
ATOM 773 C C . PHE A 1 97 ? -2.829 -3.276 2.886 1.00 98.69 97 PHE A C 1
ATOM 775 O O . PHE A 1 97 ? -2.426 -3.099 1.737 1.00 98.69 97 PHE A O 1
ATOM 782 N N . VAL A 1 98 ? -2.035 -3.761 3.848 1.00 98.81 98 VAL A N 1
ATOM 783 C CA . VAL A 1 98 ? -0.622 -4.084 3.591 1.00 98.81 98 VAL A CA 1
ATOM 784 C C . VAL A 1 98 ? -0.493 -5.161 2.515 1.00 98.81 98 VAL A C 1
ATOM 786 O O . VAL A 1 98 ? 0.328 -5.017 1.613 1.00 98.81 98 VAL A O 1
ATOM 789 N N . GLY A 1 99 ? -1.332 -6.200 2.562 1.00 98.38 99 GLY A N 1
ATOM 790 C CA . GLY A 1 99 ? -1.375 -7.249 1.544 1.00 98.38 99 GLY A CA 1
ATOM 791 C C . GLY A 1 99 ? -1.577 -6.703 0.129 1.00 98.38 99 GLY A C 1
ATOM 792 O O . GLY A 1 99 ? -0.826 -7.081 -0.767 1.00 98.38 99 GLY A O 1
ATOM 793 N N . SER A 1 100 ? -2.510 -5.762 -0.047 1.00 98.19 100 SER A N 1
ATOM 794 C CA . SER A 1 100 ? -2.844 -5.179 -1.357 1.00 98.19 100 SER A CA 1
ATOM 795 C C . SER A 1 100 ? -1.695 -4.408 -2.020 1.00 98.19 100 SER A C 1
ATOM 797 O O . SER A 1 100 ? -1.621 -4.343 -3.243 1.00 98.19 100 SER A O 1
ATOM 799 N N . LEU A 1 101 ? -0.771 -3.845 -1.231 1.00 98.50 101 LEU A N 1
ATOM 800 C CA . LEU A 1 101 ? 0.358 -3.056 -1.741 1.00 98.50 101 LEU A CA 1
ATOM 801 C C . LEU A 1 101 ? 1.679 -3.831 -1.768 1.00 98.50 101 LEU A C 1
ATOM 803 O O . LEU A 1 101 ? 2.655 -3.370 -2.363 1.00 98.50 101 LEU A O 1
ATOM 807 N N . LYS A 1 102 ? 1.747 -4.992 -1.110 1.00 97.81 102 LYS A N 1
ATOM 808 C CA . LYS A 1 102 ? 3.002 -5.708 -0.859 1.00 97.81 102 LYS A CA 1
ATOM 809 C C . LYS A 1 102 ? 3.706 -6.139 -2.149 1.00 97.81 102 LYS A C 1
ATOM 811 O O . LYS A 1 102 ? 4.879 -5.820 -2.332 1.00 97.81 102 LYS A O 1
ATOM 816 N N . GLU A 1 103 ? 3.011 -6.848 -3.038 1.00 96.31 103 GLU A N 1
ATOM 817 C CA . GLU A 1 103 ? 3.634 -7.400 -4.253 1.00 96.31 103 GLU A CA 1
ATOM 818 C C . GLU A 1 103 ? 4.062 -6.291 -5.227 1.00 96.31 103 GLU A C 1
ATOM 820 O O . GLU A 1 103 ? 5.195 -6.298 -5.713 1.00 96.31 103 GLU A O 1
ATOM 825 N N . VAL A 1 104 ? 3.217 -5.271 -5.429 1.00 97.12 104 VAL A N 1
ATOM 826 C CA . VAL A 1 104 ? 3.558 -4.109 -6.271 1.00 97.12 104 VAL A CA 1
ATOM 827 C C . VAL A 1 104 ? 4.725 -3.300 -5.704 1.00 97.12 104 VAL A C 1
ATOM 829 O O . VAL A 1 104 ? 5.574 -2.823 -6.460 1.00 97.12 104 VAL A O 1
ATOM 832 N N . THR A 1 105 ? 4.840 -3.218 -4.374 1.00 98.00 105 THR A N 1
ATOM 833 C CA . THR A 1 105 ? 5.991 -2.589 -3.717 1.00 98.00 105 THR A CA 1
ATOM 834 C C . THR A 1 105 ? 7.267 -3.378 -3.986 1.00 98.00 105 THR A C 1
ATOM 836 O O . THR A 1 105 ? 8.269 -2.770 -4.355 1.00 98.00 105 THR A O 1
ATOM 839 N N . PHE A 1 106 ? 7.238 -4.713 -3.874 1.00 97.00 106 PHE A N 1
ATOM 840 C CA . PHE A 1 106 ? 8.399 -5.560 -4.170 1.00 97.00 106 PHE A CA 1
ATOM 841 C C . PHE A 1 106 ? 8.852 -5.466 -5.626 1.00 97.00 106 PHE A C 1
ATOM 843 O O . PHE A 1 106 ? 10.054 -5.378 -5.870 1.00 97.00 106 PHE A O 1
ATOM 850 N N . MET A 1 107 ? 7.924 -5.451 -6.587 1.00 95.69 107 MET A N 1
ATOM 851 C CA . MET A 1 107 ? 8.262 -5.234 -7.999 1.00 95.69 107 MET A CA 1
ATOM 852 C C . MET A 1 107 ? 8.922 -3.867 -8.209 1.00 95.69 107 MET A C 1
ATOM 854 O O . MET A 1 107 ? 9.945 -3.761 -8.888 1.00 95.69 107 MET A O 1
ATOM 858 N N . GLY A 1 108 ? 8.378 -2.833 -7.565 1.00 95.75 108 GLY A N 1
ATOM 859 C CA . GLY A 1 108 ? 8.861 -1.462 -7.665 1.00 95.75 108 GLY A CA 1
ATOM 860 C C . GLY A 1 108 ? 10.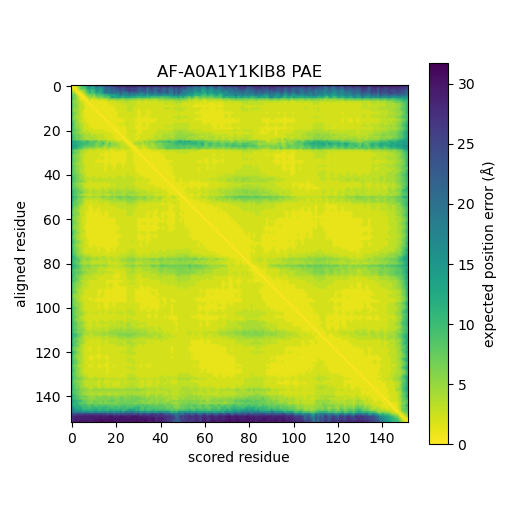279 -1.232 -7.129 1.00 95.75 108 GLY A C 1
ATOM 861 O O . GLY A 1 108 ? 10.957 -0.323 -7.614 1.00 95.75 108 GLY A O 1
ATOM 862 N N . LEU A 1 109 ? 10.770 -2.059 -6.193 1.00 95.25 109 LEU A N 1
ATOM 863 C CA . LEU A 1 109 ? 12.145 -1.959 -5.666 1.00 95.25 109 LEU A CA 1
ATOM 864 C C . LEU A 1 109 ? 13.199 -2.034 -6.778 1.00 95.25 109 LEU A C 1
ATOM 866 O O . LEU A 1 109 ? 14.216 -1.352 -6.715 1.00 95.25 109 LEU A O 1
ATOM 870 N N . PHE A 1 110 ? 12.923 -2.818 -7.820 1.00 93.56 110 PHE A N 1
ATOM 871 C CA . PHE A 1 110 ? 13.823 -3.051 -8.950 1.00 93.56 110 PHE A CA 1
ATOM 872 C C . PHE A 1 110 ? 13.615 -2.054 -10.099 1.00 93.56 110 PHE A C 1
ATOM 874 O O . PHE A 1 110 ? 14.061 -2.279 -11.225 1.00 93.56 110 PHE A O 1
ATOM 881 N N . SER A 1 111 ? 12.907 -0.948 -9.856 1.00 94.75 111 SER A N 1
ATOM 882 C CA . SER A 1 111 ? 12.753 0.119 -10.841 1.00 94.75 111 SER A CA 1
ATOM 883 C C . SER A 1 111 ? 14.118 0.621 -11.338 1.00 94.75 111 SER A C 1
ATOM 885 O O . SER A 1 111 ? 15.052 0.827 -10.567 1.00 94.75 111 SER A O 1
ATOM 887 N N . LYS A 1 112 ? 14.203 0.911 -12.643 1.00 94.00 112 LYS A N 1
ATOM 888 C CA . LYS A 1 112 ? 15.411 1.464 -13.286 1.00 94.00 112 LYS A CA 1
ATOM 889 C C . LYS A 1 112 ? 15.686 2.926 -12.915 1.00 94.00 112 LYS A C 1
ATOM 891 O O . LYS A 1 112 ? 16.755 3.454 -13.202 1.00 94.00 112 LYS A O 1
ATOM 896 N N . SER A 1 113 ?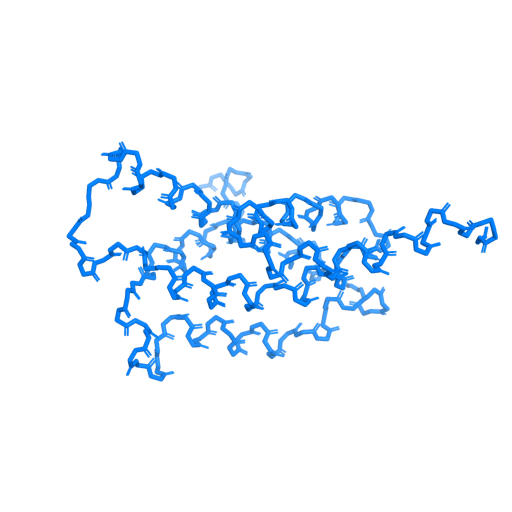 14.707 3.615 -12.326 1.00 94.88 113 SER A N 1
ATOM 897 C CA . SER A 1 113 ? 14.849 4.996 -11.864 1.00 94.88 113 SER A CA 1
ATOM 898 C C . SER A 1 113 ? 15.064 5.032 -10.356 1.00 94.88 113 SER A C 1
ATOM 900 O O . SER A 1 113 ? 14.132 4.749 -9.607 1.00 94.88 113 SER A O 1
ATOM 902 N N . ASN A 1 114 ? 16.237 5.496 -9.913 1.00 94.88 114 ASN A N 1
ATOM 903 C CA . ASN A 1 114 ? 16.561 5.644 -8.486 1.00 94.88 114 ASN A CA 1
ATOM 904 C C . ASN A 1 114 ? 15.517 6.468 -7.720 1.00 94.88 114 ASN A C 1
ATOM 906 O O . ASN A 1 114 ? 15.156 6.132 -6.595 1.00 94.88 114 ASN A O 1
ATOM 910 N N . ARG A 1 115 ? 14.990 7.538 -8.336 1.00 95.56 115 ARG A N 1
ATOM 911 C CA . ARG A 1 115 ? 13.941 8.367 -7.721 1.00 95.56 115 ARG A CA 1
ATOM 912 C C . ARG A 1 115 ? 12.685 7.551 -7.427 1.00 95.56 115 ARG A C 1
ATOM 914 O O . ARG A 1 115 ? 12.092 7.714 -6.369 1.00 95.56 115 ARG A O 1
ATOM 921 N N . VAL A 1 116 ? 12.282 6.708 -8.371 1.00 97.00 116 VAL A N 1
ATOM 922 C CA . VAL A 1 116 ? 11.096 5.863 -8.240 1.00 97.00 116 VAL A CA 1
ATOM 923 C C . VAL A 1 116 ? 11.356 4.720 -7.259 1.00 97.00 116 VAL A C 1
ATOM 925 O O . VAL A 1 116 ? 10.520 4.484 -6.393 1.00 97.00 116 VAL A O 1
ATOM 928 N N . SER A 1 117 ? 12.514 4.057 -7.327 1.00 96.81 117 SER A N 1
ATOM 929 C CA . SER A 1 117 ? 12.876 2.981 -6.392 1.00 96.81 117 SER A CA 1
ATOM 930 C C . SER A 1 117 ? 12.889 3.483 -4.947 1.00 96.81 117 SER A C 1
ATOM 932 O O . SER A 1 117 ? 12.367 2.814 -4.062 1.00 96.81 117 SER A O 1
ATOM 934 N N . ASN A 1 118 ? 13.339 4.723 -4.714 1.00 98.00 118 ASN A N 1
ATOM 935 C CA . ASN A 1 118 ? 13.243 5.373 -3.404 1.00 98.00 118 ASN A CA 1
ATOM 936 C C . ASN A 1 118 ? 11.800 5.514 -2.895 1.00 98.00 118 ASN A C 1
ATOM 938 O O . ASN A 1 118 ? 11.580 5.413 -1.688 1.00 98.00 118 ASN A O 1
ATOM 942 N N . CYS A 1 119 ? 10.802 5.726 -3.762 1.00 98.44 119 CYS A N 1
ATOM 943 C CA . CYS A 1 119 ? 9.403 5.707 -3.325 1.00 98.44 119 CYS A CA 1
ATOM 944 C C . CYS A 1 119 ? 9.024 4.333 -2.763 1.00 98.44 119 CYS A C 1
ATOM 946 O O . CYS A 1 119 ? 8.409 4.256 -1.702 1.00 98.44 119 CYS A O 1
ATOM 948 N N . TYR A 1 120 ? 9.444 3.259 -3.431 1.00 98.31 120 TYR A N 1
ATOM 949 C CA . TYR A 1 120 ? 9.158 1.894 -3.000 1.00 98.31 120 TYR A CA 1
ATOM 950 C C . TYR A 1 120 ? 9.971 1.464 -1.774 1.00 98.31 120 TYR A C 1
ATOM 952 O O . TYR A 1 120 ? 9.439 0.732 -0.950 1.00 98.31 120 TYR A O 1
ATOM 960 N N . TYR A 1 121 ? 11.197 1.961 -1.577 1.00 97.88 121 TYR A N 1
ATOM 961 C CA . TYR A 1 121 ? 11.955 1.729 -0.337 1.00 97.88 121 TYR A CA 1
ATOM 962 C C . TYR A 1 121 ? 11.244 2.316 0.884 1.00 97.88 121 TYR A C 1
ATOM 964 O O . TYR A 1 121 ? 11.065 1.630 1.890 1.00 97.88 121 TYR A O 1
ATOM 972 N N . ASN A 1 122 ? 10.781 3.564 0.778 1.00 98.50 122 ASN A N 1
ATOM 973 C CA . ASN A 1 122 ? 10.033 4.213 1.853 1.00 98.50 122 ASN A CA 1
ATOM 974 C C . ASN A 1 122 ? 8.671 3.537 2.081 1.00 98.50 122 ASN A C 1
ATOM 976 O O . ASN A 1 122 ? 8.284 3.299 3.225 1.00 98.50 122 ASN A O 1
ATOM 980 N N . ALA A 1 123 ? 7.975 3.148 1.005 1.00 98.75 123 ALA A N 1
ATOM 981 C CA . ALA A 1 123 ? 6.743 2.372 1.118 1.00 98.75 123 ALA A CA 1
ATOM 982 C C . ALA A 1 123 ? 6.995 1.029 1.823 1.00 98.75 123 ALA A C 1
ATOM 984 O O . ALA A 1 123 ? 6.300 0.697 2.776 1.00 98.75 123 ALA A O 1
ATOM 985 N N . LEU A 1 124 ? 8.036 0.284 1.437 1.00 98.50 124 LEU A N 1
ATOM 986 C CA . LEU A 1 124 ? 8.394 -0.987 2.066 1.00 98.50 124 LEU A CA 1
ATOM 987 C C . LEU A 1 124 ? 8.653 -0.824 3.567 1.00 98.50 124 LEU A C 1
ATOM 989 O O . LEU A 1 124 ? 8.171 -1.636 4.354 1.00 98.50 124 LEU A O 1
ATOM 993 N N . GLN A 1 125 ? 9.359 0.236 3.973 1.00 98.56 125 GLN A N 1
ATOM 994 C CA . GLN A 1 125 ? 9.578 0.551 5.386 1.00 98.56 125 GLN A CA 1
ATOM 995 C C . GLN A 1 125 ? 8.252 0.783 6.126 1.00 98.56 125 GLN A C 1
ATOM 997 O O . GLN A 1 125 ? 8.047 0.223 7.202 1.00 98.56 125 GLN A O 1
ATOM 1002 N N . GLY A 1 126 ? 7.340 1.575 5.555 1.00 98.75 126 GLY A N 1
ATOM 1003 C CA . GLY A 1 126 ? 6.025 1.824 6.147 1.00 98.75 126 GLY A CA 1
ATOM 1004 C C . GLY A 1 126 ? 5.162 0.561 6.235 1.00 98.75 126 GLY A C 1
ATOM 1005 O O . GLY A 1 126 ? 4.542 0.304 7.265 1.00 98.75 126 GLY A O 1
ATOM 1006 N N . LEU A 1 127 ? 5.171 -0.280 5.199 1.00 98.81 127 LEU A N 1
ATOM 1007 C CA . LEU A 1 127 ? 4.457 -1.558 5.197 1.00 98.81 127 LEU A CA 1
ATOM 1008 C C . LEU A 1 127 ? 5.037 -2.535 6.232 1.00 98.81 127 LEU A C 1
ATOM 1010 O O . LEU A 1 127 ? 4.275 -3.170 6.961 1.00 98.81 127 LEU A O 1
ATOM 1014 N N . ALA A 1 128 ? 6.365 -2.615 6.353 1.00 98.62 128 ALA A N 1
ATOM 1015 C CA . ALA A 1 128 ? 7.037 -3.433 7.362 1.00 98.62 128 ALA A CA 1
ATOM 1016 C C . ALA A 1 128 ? 6.776 -2.934 8.791 1.00 98.62 128 ALA A C 1
ATOM 1018 O O . ALA A 1 128 ? 6.650 -3.742 9.705 1.00 98.62 128 ALA A O 1
ATOM 1019 N N . TYR A 1 129 ? 6.649 -1.619 8.989 1.00 98.69 129 TYR A N 1
ATOM 1020 C CA . TYR A 1 129 ? 6.227 -1.045 10.267 1.00 98.69 129 TYR A CA 1
ATOM 1021 C C . TYR A 1 129 ? 4.796 -1.466 10.641 1.00 98.69 129 TYR A C 1
ATOM 1023 O O . TYR A 1 129 ? 4.513 -1.750 11.804 1.00 98.69 129 TYR A O 1
ATOM 1031 N N . LEU A 1 130 ? 3.887 -1.523 9.662 1.00 98.62 130 LEU A N 1
ATOM 1032 C CA . LEU A 1 130 ? 2.489 -1.888 9.891 1.00 98.62 130 LEU A CA 1
ATOM 1033 C C . LEU A 1 130 ? 2.306 -3.389 10.156 1.00 98.62 130 LEU A C 1
ATOM 1035 O O . LEU A 1 130 ? 1.598 -3.744 11.100 1.00 98.62 130 LEU A O 1
ATOM 1039 N N . GLU A 1 131 ? 2.895 -4.253 9.329 1.00 98.62 131 GLU A N 1
ATOM 1040 C CA . GLU A 1 131 ? 2.739 -5.717 9.371 1.00 98.62 131 GLU A CA 1
ATOM 1041 C C . GLU A 1 131 ? 4.088 -6.412 9.083 1.00 98.62 131 GLU A C 1
ATOM 1043 O O . GLU A 1 131 ? 4.315 -6.915 7.975 1.00 98.62 131 GLU A O 1
ATOM 1048 N N . PRO A 1 132 ? 5.012 -6.452 10.062 1.00 98.25 132 PRO A N 1
ATOM 1049 C CA . PRO A 1 132 ? 6.369 -6.964 9.856 1.00 98.25 132 PRO A CA 1
ATOM 1050 C C . PRO A 1 132 ? 6.385 -8.433 9.430 1.00 98.25 132 PRO A C 1
ATOM 1052 O O . PRO A 1 132 ? 7.112 -8.791 8.504 1.00 98.25 132 PRO A O 1
ATOM 1055 N N . ASP A 1 133 ? 5.534 -9.267 10.029 1.00 97.62 133 ASP A N 1
ATOM 1056 C CA . ASP A 1 133 ? 5.455 -10.703 9.729 1.00 97.62 133 ASP A CA 1
ATOM 1057 C C . ASP A 1 133 ? 5.016 -10.986 8.286 1.00 97.62 133 ASP A C 1
ATOM 1059 O O . ASP A 1 133 ? 5.327 -12.035 7.725 1.00 97.62 133 ASP A O 1
ATOM 1063 N N . LEU A 1 134 ? 4.299 -10.046 7.662 1.00 97.56 134 LEU A N 1
ATOM 1064 C CA . LEU A 1 1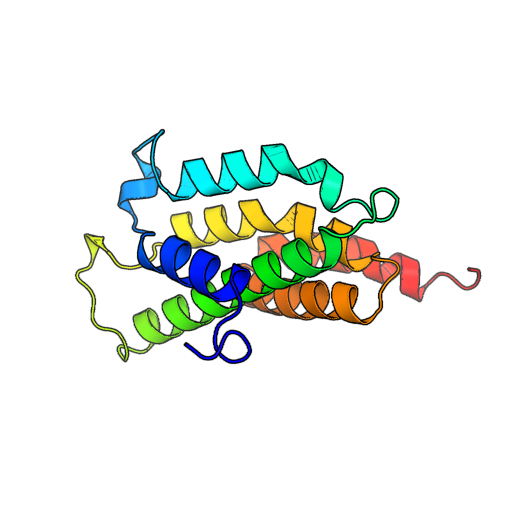34 ? 3.829 -10.172 6.285 1.00 97.56 134 LEU A CA 1
ATOM 1065 C C . LEU A 1 134 ? 4.870 -9.685 5.264 1.00 97.56 134 LEU A C 1
ATOM 1067 O O . LEU A 1 134 ? 4.886 -10.162 4.127 1.00 97.56 134 LEU A O 1
ATOM 1071 N N . VAL A 1 135 ? 5.724 -8.734 5.651 1.00 98.12 135 VAL A N 1
ATOM 1072 C CA . VAL A 1 135 ? 6.631 -8.019 4.739 1.00 98.12 135 VAL A CA 1
ATOM 1073 C C . VAL A 1 135 ? 8.076 -8.501 4.864 1.00 98.12 135 VAL A C 1
ATOM 1075 O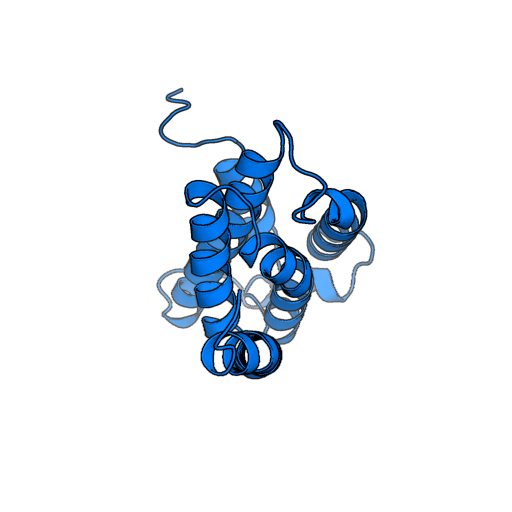 O . VAL A 1 135 ? 8.719 -8.782 3.851 1.00 98.12 135 VAL A O 1
ATOM 1078 N N . LEU A 1 136 ? 8.598 -8.633 6.085 1.00 96.81 136 LEU A N 1
ATOM 1079 C CA . LEU A 1 136 ? 10.015 -8.920 6.320 1.00 96.81 136 LEU A CA 1
ATOM 1080 C C . LEU A 1 136 ? 10.482 -10.257 5.732 1.00 96.81 136 LEU A C 1
ATOM 1082 O O . LEU A 1 136 ? 11.545 -10.252 5.112 1.00 96.81 136 LEU A O 1
ATOM 1086 N N . PRO A 1 137 ? 9.732 -11.376 5.820 1.00 96.12 137 PRO A N 1
ATOM 1087 C CA . PRO A 1 137 ? 10.188 -12.634 5.228 1.00 96.12 137 PRO A CA 1
ATOM 1088 C C . PRO A 1 137 ? 10.454 -12.514 3.722 1.00 96.12 137 PRO A C 1
ATOM 1090 O O . PRO A 1 137 ? 11.503 -12.937 3.239 1.00 96.12 137 PRO A O 1
ATOM 1093 N N . GLY A 1 138 ? 9.544 -11.865 2.986 1.00 92.12 138 GLY A N 1
ATOM 1094 C CA . GLY A 1 138 ? 9.689 -11.653 1.544 1.00 92.12 138 GLY A CA 1
ATOM 1095 C C . GLY A 1 138 ? 10.812 -10.677 1.185 1.00 92.12 138 GLY A C 1
ATOM 1096 O O . GLY A 1 138 ? 11.471 -10.861 0.160 1.00 92.12 138 GLY A O 1
ATOM 1097 N N . ALA A 1 139 ? 11.057 -9.669 2.025 1.00 93.69 139 ALA A N 1
ATOM 1098 C CA . ALA A 1 139 ? 12.164 -8.734 1.849 1.00 93.69 139 ALA A CA 1
ATOM 1099 C C . ALA A 1 139 ? 13.517 -9.429 2.064 1.00 93.69 139 ALA A C 1
ATOM 1101 O O . ALA A 1 139 ? 14.393 -9.359 1.206 1.00 93.69 139 ALA A O 1
ATOM 1102 N N . LEU A 1 140 ? 13.663 -10.175 3.162 1.00 93.62 140 LEU A N 1
ATOM 1103 C CA . LEU A 1 140 ? 14.891 -10.899 3.494 1.00 93.62 140 LEU A CA 1
ATOM 1104 C C . LEU A 1 140 ? 15.242 -11.944 2.431 1.00 93.62 140 LEU A C 1
ATOM 1106 O O . LEU A 1 140 ? 16.393 -12.009 2.007 1.00 93.62 140 LEU A O 1
ATOM 1110 N N . G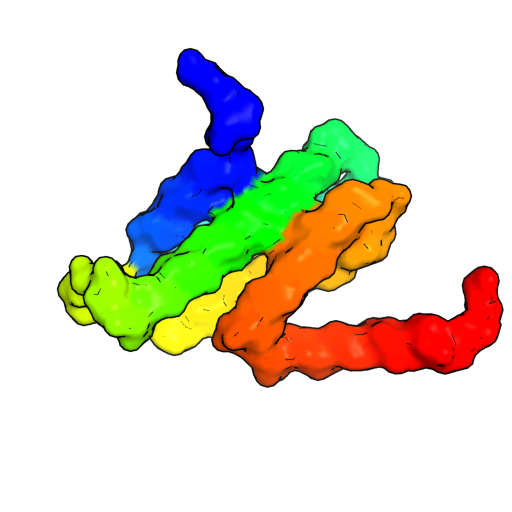LN A 1 141 ? 14.259 -12.703 1.938 1.00 91.19 141 GLN A N 1
ATOM 1111 C CA . GLN A 1 141 ? 14.463 -13.668 0.849 1.00 91.19 141 GLN A CA 1
ATOM 1112 C C . GLN A 1 141 ? 15.032 -13.035 -0.427 1.00 91.19 141 GLN A C 1
ATOM 1114 O O . GLN A 1 141 ? 15.725 -13.715 -1.176 1.00 91.19 141 GLN A O 1
ATOM 1119 N N . ARG A 1 142 ? 14.752 -11.752 -0.678 1.00 88.81 142 ARG A N 1
ATOM 1120 C CA . ARG A 1 142 ? 15.273 -11.013 -1.836 1.00 88.81 142 ARG A CA 1
ATOM 1121 C C . ARG A 1 142 ? 16.633 -10.385 -1.544 1.00 88.81 142 ARG A C 1
ATOM 1123 O O . ARG A 1 142 ? 17.517 -10.439 -2.386 1.00 88.81 142 ARG A O 1
ATOM 1130 N N . PHE A 1 143 ? 16.814 -9.818 -0.353 1.00 88.31 143 PHE A N 1
ATOM 1131 C CA . PHE A 1 143 ? 18.033 -9.089 -0.001 1.00 88.31 143 PHE A CA 1
ATOM 1132 C C . PHE A 1 143 ? 19.224 -10.003 0.287 1.00 88.31 143 PHE A C 1
ATOM 1134 O O . PHE A 1 143 ? 20.339 -9.670 -0.104 1.00 88.31 143 PHE A O 1
ATOM 1141 N N . TYR A 1 144 ? 19.020 -11.154 0.937 1.00 87.56 144 TYR A N 1
ATOM 1142 C CA . TYR A 1 144 ? 20.127 -12.062 1.257 1.00 87.56 144 TYR A CA 1
ATOM 1143 C C . TYR A 1 144 ? 20.882 -12.552 0.009 1.00 87.56 144 TYR A C 1
ATOM 1145 O O . TYR A 1 144 ? 22.108 -12.433 0.003 1.00 87.56 144 TYR A O 1
ATOM 1153 N N . PRO A 1 145 ? 20.212 -13.026 -1.062 1.00 87.00 145 PRO A N 1
ATOM 1154 C CA . PRO A 1 145 ? 20.892 -13.371 -2.309 1.00 87.00 145 PRO A CA 1
ATOM 1155 C C . PRO A 1 145 ? 21.649 -12.193 -2.932 1.00 87.00 145 PRO A C 1
ATOM 1157 O O . PRO A 1 145 ? 22.795 -12.364 -3.334 1.00 87.00 145 PRO A O 1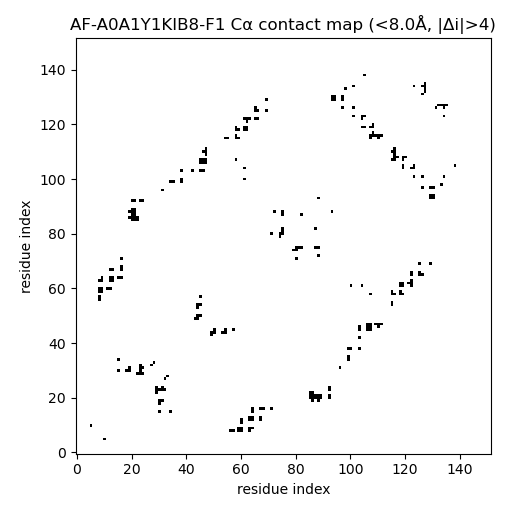
ATOM 1160 N N . SER A 1 146 ? 21.067 -10.987 -2.945 1.00 83.00 146 SER A N 1
ATOM 1161 C CA . SER A 1 146 ? 21.727 -9.787 -3.486 1.00 83.00 146 SER A CA 1
ATOM 1162 C C . SER A 1 146 ? 22.978 -9.370 -2.704 1.00 83.00 146 SER A C 1
ATOM 1164 O O . SER A 1 146 ? 23.864 -8.742 -3.268 1.00 83.00 146 SER A O 1
ATOM 1166 N N . LEU A 1 147 ? 23.070 -9.714 -1.414 1.00 82.25 147 LEU A N 1
ATOM 1167 C CA . LEU A 1 147 ? 24.259 -9.464 -0.588 1.00 82.25 147 LEU A CA 1
ATOM 1168 C C . LEU A 1 147 ? 25.339 -10.543 -0.751 1.00 82.25 147 LEU A C 1
ATOM 1170 O O . LEU A 1 147 ? 26.514 -10.274 -0.511 1.00 82.25 147 LEU A O 1
ATOM 1174 N N . GLN A 1 148 ? 24.946 -11.766 -1.114 1.00 80.38 148 GLN A N 1
ATOM 1175 C CA . GLN A 1 148 ? 25.859 -12.892 -1.346 1.00 80.38 148 GLN A CA 1
ATOM 1176 C C . GLN A 1 148 ? 26.373 -12.948 -2.789 1.00 80.38 148 GLN A C 1
ATOM 1178 O O . GLN A 1 148 ? 27.425 -13.535 -3.041 1.00 80.38 148 GLN A O 1
ATOM 1183 N N . GLY A 1 149 ? 25.650 -12.328 -3.723 1.00 62.69 149 GLY A N 1
ATOM 1184 C CA . GLY A 1 149 ? 26.052 -12.167 -5.112 1.00 62.69 149 GLY A CA 1
ATOM 1185 C C . GLY A 1 149 ? 27.251 -11.232 -5.257 1.00 62.69 149 GLY A C 1
ATOM 1186 O O . GLY A 1 149 ? 27.103 -10.046 -5.523 1.00 62.69 149 GLY A O 1
ATOM 1187 N N . LEU A 1 150 ? 28.461 -11.780 -5.134 1.00 56.28 150 LEU A N 1
ATOM 1188 C CA . LEU A 1 150 ? 29.549 -11.378 -6.022 1.00 56.28 150 LEU A CA 1
ATOM 1189 C C . LEU A 1 150 ? 29.114 -11.793 -7.438 1.00 56.28 150 LEU A C 1
ATOM 1191 O O . LEU A 1 150 ? 28.857 -12.975 -7.651 1.00 56.28 150 LEU A O 1
ATOM 1195 N N . VAL A 1 151 ? 29.060 -10.835 -8.369 1.00 50.84 151 VAL A N 1
ATOM 1196 C CA . VAL A 1 151 ? 28.627 -10.932 -9.782 1.00 50.84 151 VAL A CA 1
ATOM 1197 C C . VAL A 1 151 ? 27.148 -10.572 -10.041 1.00 50.84 151 VAL A C 1
ATOM 1199 O O . VAL A 1 151 ? 26.303 -11.439 -10.250 1.00 50.84 151 VAL A O 1
ATOM 1202 N N . GLU A 1 152 ? 26.877 -9.265 -10.108 1.00 47.81 152 GLU A N 1
ATOM 1203 C CA . GLU A 1 152 ? 26.234 -8.653 -11.289 1.00 47.81 152 GLU A CA 1
ATOM 1204 C C . GLU A 1 152 ? 27.303 -7.875 -12.067 1.00 47.81 152 GLU A C 1
ATOM 1206 O O . GLU A 1 152 ? 28.191 -7.284 -11.402 1.00 47.81 152 GLU A O 1
#

pLDDT: mean 93.72, std 10.03, range [47.81, 98.88]

Sequence (152 aa):
KDSKKHPVPYMMARLIVSSLSPSCMDQDDSIMASLEGLMESIDTFFHPSNQGSWTNMLGQLTLYLTDAFVSRWNREQSGELELPKERRISRALKKRFVGSLKEVTFMGLFSKSNRVSNCYYNALQGLAYLEPDLVLPGALQRFYPSLQGLVE

InterPro domains:
  IPR032430 Proteasome activator Blm10, middle HEAT repeats region [PF16507] (35-152)
  IPR035309 Proteasome activator complex subunit 4 [PTHR32170] (3-152)

Foldseek 3Di:
DPCVVAPPLLVVLLVLLQQDWPVQVVDCPGSLVVLLVVCVVCLVCLAQVNDDPCLQVVLSNLLNNLVSNLVLLVCPVVVVDDDDPRGHQDLVNLVSSLVSSQSSLVNQCNHPDPSSNVSSVNSLVSSCVSPVVVRVVVVCVVVVVVVVDPDD

Mean predicted aligned error: 4.2 Å

Secondary structure (DSSP, 8-state):
--TTTS-HHHHHHHHHHHH--GGGGT-TTSHHHHHHHHHHHTGGGGSTTS-STTHHHHHHHHHHHHHHHHHHHHHHHHTSS---TTTSPPHHHHHHHHHHHHHHHHHHHT-S-HHHHHHHHHHHHHHHHH-HHHHHHHHHHHHHHHHH----

Solvent-accessible surface area (backbone atoms only — not comparable to full-atom values): 8330 Å² total; per-residue (Å²): 129,68,59,87,82,59,42,70,41,48,55,50,19,47,50,56,55,68,68,52,33,49,65,36,77,82,35,82,88,19,72,57,43,52,48,41,54,48,43,63,76,47,42,71,54,34,34,56,88,45,72,59,91,56,40,58,54,53,25,46,26,52,24,31,36,32,52,45,42,52,52,50,52,51,29,50,73,72,56,81,42,83,67,61,77,73,49,41,82,37,73,67,55,51,53,52,54,44,57,57,48,44,63,50,35,61,37,24,52,60,35,87,45,69,75,38,15,50,27,21,52,55,22,47,53,45,39,30,72,74,41,39,88,76,37,47,63,64,49,49,69,55,49,54,57,64,73,66,49,83,80,128

Nearest PDB structures (foldseek):
  7naq-assembly1_c  TM=9.096E-01  e=3.520E-05  Homo sapiens
  8cvs-assembly1_c  TM=8.010E-01  e=7.535E-06  Homo sapiens
  6rey-assembly1_d  TM=7.655E-01  e=1.368E-05  Homo sapiens
  9d0t-assembly1_O  TM=8.559E-01  e=3.091E-03  Saccharomyces cerevisiae
  9gbk-assembly1_3  TM=8.389E-01  e=3.414E-03  Saccharomyces cerevisiae

Organism: Photinus pyralis (NCBI:txid7054)